Protein AF-A0A7S1QMI5-F1 (afdb_monomer_lite)

pLDDT: mean 72.97, std 17.45, range [27.11, 94.0]

Foldseek 3Di:
DFWFWADAPDDQLDWAAAQGFGGWTADPVRDIDTDGDNAGFGFNDADPQRDGRDTCDPVNLQAFRTKTFHFDPWDFQFDDAFKFWADADPQLDAFHWDAAQQFGGWIAHPVRDIDRRTDNHGFGWSDADPPRDGGDGQHPPPPDRGGTIGGHNFTWIWGQRNVRDTWIWGDDPNDTDGDD

Sequence (180 aa):
PGDMFVNWHKATGDFVRKDDVFAVSNSTDNKTHEYTSPVTGVIVSRSPDLQPGTVIGPKLRDQAIATILPLGTVVPMKAMEGETFQQLNPRAIGGEAVEAGEVLAILKRPDGGEHHMRAPIDGMVIKQHADLESGTVIKADMEDPTIFAVHPAMGEVHLLRGNAIFSKFTVQTGQAVQME

Organism: Alexandrium catenella (NCBI:txid2925)

Radius of gyration: 19.77 Å; chains: 1; bounding box: 39×38×58 Å

Structure (mmCIF, N/CA/C/O backbone):
data_AF-A0A7S1QMI5-F1
#
_entry.id   AF-A0A7S1QMI5-F1
#
loop_
_atom_site.group_PDB
_atom_site.id
_atom_site.type_symbol
_atom_site.label_atom_id
_atom_site.label_alt_id
_atom_site.label_comp_id
_atom_site.label_asym_id
_atom_site.label_entity_id
_atom_site.label_seq_id
_atom_site.pdbx_PDB_ins_code
_atom_site.Cartn_x
_atom_site.Cartn_y
_atom_site.Cartn_z
_atom_site.occupancy
_atom_site.B_iso_or_equiv
_atom_site.auth_seq_id
_atom_site.auth_comp_id
_atom_site.auth_asym_id
_atom_site.auth_atom_id
_atom_site.pdbx_PDB_model_num
ATOM 1 N N . PRO A 1 1 ? 16.267 0.335 -30.844 1.00 58.00 1 PRO A N 1
ATOM 2 C CA . PRO A 1 1 ? 16.011 1.568 -30.061 1.00 58.00 1 PRO A CA 1
ATOM 3 C C . PRO A 1 1 ? 15.362 1.214 -28.719 1.00 58.00 1 PRO A C 1
ATOM 5 O O . PRO A 1 1 ? 14.394 0.457 -28.709 1.00 58.00 1 PRO A O 1
ATOM 8 N N . GLY A 1 2 ? 15.959 1.666 -27.616 1.00 69.88 2 GLY A N 1
ATOM 9 C CA . GLY A 1 2 ? 15.440 1.481 -26.259 1.00 69.88 2 GLY A CA 1
ATOM 10 C C . GLY A 1 2 ? 15.218 2.838 -25.602 1.00 69.88 2 GLY A C 1
ATOM 11 O O . GLY A 1 2 ? 15.887 3.801 -25.977 1.00 69.88 2 GLY A O 1
ATOM 12 N N . ASP A 1 3 ? 14.287 2.899 -24.658 1.00 81.38 3 ASP A N 1
ATOM 13 C CA . ASP A 1 3 ? 14.021 4.114 -23.888 1.00 81.38 3 ASP A CA 1
ATOM 14 C C . ASP A 1 3 ? 15.094 4.257 -22.801 1.00 81.38 3 ASP A C 1
ATOM 16 O O . ASP A 1 3 ? 15.597 3.266 -22.279 1.00 81.38 3 ASP A O 1
ATOM 20 N N . MET A 1 4 ? 15.489 5.475 -22.459 1.00 87.31 4 MET A N 1
ATOM 21 C CA . MET A 1 4 ? 16.407 5.764 -21.365 1.00 87.31 4 MET A CA 1
ATOM 22 C C . MET A 1 4 ? 15.607 5.966 -20.083 1.00 87.31 4 MET A C 1
ATOM 24 O O . MET A 1 4 ? 14.783 6.874 -20.003 1.00 87.31 4 MET A O 1
ATOM 28 N N . PHE A 1 5 ? 15.840 5.135 -19.074 1.00 87.88 5 PHE A N 1
ATOM 29 C CA . PHE A 1 5 ? 15.236 5.309 -17.761 1.00 87.88 5 PHE A CA 1
ATOM 30 C C . PHE A 1 5 ? 15.682 6.641 -17.153 1.00 87.88 5 PHE A C 1
ATOM 32 O O . PHE A 1 5 ? 16.876 6.947 -17.133 1.00 87.88 5 PHE A O 1
ATOM 39 N N . VAL A 1 6 ? 14.728 7.436 -16.670 1.00 90.50 6 VAL A N 1
ATOM 40 C CA . VAL A 1 6 ? 15.003 8.775 -16.140 1.00 90.50 6 VAL A CA 1
ATOM 41 C C . VAL A 1 6 ? 14.967 8.752 -14.624 1.00 90.50 6 VAL A C 1
ATOM 43 O O . VAL A 1 6 ? 15.960 9.109 -13.998 1.00 90.50 6 VAL A O 1
ATOM 46 N N . ASN A 1 7 ? 13.846 8.346 -14.022 1.00 90.44 7 ASN A N 1
ATOM 47 C CA . ASN A 1 7 ? 13.724 8.339 -12.569 1.00 90.44 7 ASN A CA 1
ATOM 48 C C . ASN A 1 7 ? 12.572 7.464 -12.056 1.00 90.44 7 ASN A C 1
ATOM 50 O O . ASN A 1 7 ? 11.590 7.208 -12.754 1.00 90.44 7 ASN A O 1
ATOM 54 N N . TRP A 1 8 ? 12.683 7.086 -10.784 1.00 88.19 8 TRP A N 1
ATOM 55 C CA . TRP A 1 8 ? 11.591 6.584 -9.961 1.00 88.19 8 TRP A CA 1
ATOM 56 C C . TRP A 1 8 ? 10.850 7.753 -9.302 1.00 88.19 8 TRP A C 1
ATOM 58 O O . TRP A 1 8 ? 11.473 8.666 -8.764 1.00 88.19 8 TRP A O 1
ATOM 68 N N . HIS A 1 9 ? 9.522 7.705 -9.290 1.00 88.00 9 HIS A N 1
ATOM 69 C CA . HIS A 1 9 ? 8.680 8.603 -8.488 1.00 88.00 9 HIS A CA 1
ATOM 70 C C . HIS A 1 9 ? 8.214 7.957 -7.185 1.00 88.00 9 HIS A C 1
ATOM 72 O O . HIS A 1 9 ? 7.783 8.660 -6.274 1.00 88.00 9 HIS A O 1
ATOM 78 N N . LYS A 1 10 ? 8.313 6.627 -7.100 1.00 81.81 10 LYS A N 1
ATOM 79 C CA . LYS A 1 10 ? 7.921 5.829 -5.940 1.00 81.81 10 LYS A CA 1
ATOM 80 C C . LYS A 1 10 ? 9.011 4.820 -5.567 1.00 81.81 10 LYS A C 1
ATOM 82 O O . LYS A 1 10 ? 9.731 4.293 -6.428 1.00 81.81 10 LYS A O 1
ATOM 87 N N . ALA A 1 11 ? 9.156 4.577 -4.273 1.00 80.25 11 ALA A N 1
ATOM 88 C CA . ALA A 1 11 ? 10.079 3.626 -3.675 1.00 80.25 11 ALA A CA 1
ATOM 89 C C . ALA A 1 11 ? 9.424 2.259 -3.423 1.00 80.25 11 ALA A C 1
ATOM 91 O O . ALA A 1 11 ? 8.210 2.097 -3.492 1.00 80.25 11 ALA A O 1
ATOM 92 N N . THR A 1 12 ? 10.248 1.255 -3.121 1.00 76.12 12 THR A N 1
ATOM 93 C CA . THR A 1 12 ? 9.743 0.010 -2.529 1.00 76.12 12 THR A CA 1
ATOM 94 C C . THR A 1 12 ? 9.115 0.330 -1.172 1.00 76.12 12 THR A C 1
ATOM 96 O O . THR A 1 12 ? 9.720 1.053 -0.385 1.00 76.12 12 THR A O 1
ATOM 99 N N . GLY A 1 13 ? 7.929 -0.209 -0.904 1.00 62.91 13 GLY A N 1
ATOM 100 C CA . GLY A 1 13 ? 7.104 0.117 0.259 1.00 62.91 13 GLY A CA 1
ATOM 101 C C . GLY A 1 13 ? 6.078 1.219 -0.008 1.00 62.91 13 GLY A C 1
ATOM 102 O O . GLY A 1 13 ? 5.124 1.343 0.756 1.00 62.91 13 GLY A O 1
ATOM 103 N N . ASP A 1 14 ? 6.205 1.969 -1.109 1.00 68.81 14 ASP A N 1
ATOM 104 C CA . ASP A 1 14 ? 5.242 3.018 -1.427 1.00 68.81 14 ASP A CA 1
ATOM 105 C C . ASP A 1 14 ? 3.929 2.441 -1.954 1.00 68.81 14 ASP A C 1
ATOM 107 O O . ASP A 1 14 ? 3.885 1.519 -2.777 1.00 68.81 14 ASP A O 1
ATOM 111 N N . PHE A 1 15 ? 2.844 3.070 -1.517 1.00 72.38 15 PHE A N 1
ATOM 112 C CA . PHE A 1 15 ? 1.508 2.844 -2.039 1.00 72.38 15 PHE A CA 1
ATOM 113 C C . PHE A 1 15 ? 1.317 3.532 -3.398 1.00 72.38 15 PHE A C 1
ATOM 115 O O . PHE A 1 15 ? 1.738 4.678 -3.607 1.00 72.38 15 PHE A O 1
ATOM 122 N N . VAL A 1 16 ? 0.613 2.844 -4.295 1.00 78.06 16 VAL A N 1
ATOM 123 C CA . VAL A 1 16 ? 0.199 3.335 -5.613 1.00 78.06 16 VAL A CA 1
ATOM 124 C C . VAL A 1 16 ? -1.271 3.011 -5.850 1.00 78.06 16 VAL A C 1
ATOM 126 O O . VAL A 1 16 ? -1.747 1.928 -5.509 1.00 78.06 16 VAL A O 1
ATOM 129 N N . ARG A 1 17 ? -2.017 3.938 -6.445 1.00 78.69 17 ARG A N 1
ATOM 130 C CA . ARG A 1 17 ? -3.357 3.680 -6.980 1.00 78.69 17 ARG A CA 1
ATOM 131 C C . ARG A 1 17 ? -3.251 3.178 -8.409 1.00 78.69 17 ARG A C 1
ATOM 133 O O . ARG A 1 17 ? -2.245 3.386 -9.081 1.00 78.69 17 ARG A O 1
ATOM 140 N N . LYS A 1 18 ? -4.317 2.543 -8.892 1.00 80.62 18 LYS A N 1
ATOM 141 C CA . LYS A 1 18 ? -4.463 2.318 -10.328 1.00 80.62 18 LYS A CA 1
ATOM 142 C C . LYS A 1 18 ? -4.285 3.647 -11.080 1.00 80.62 18 LYS A C 1
ATOM 144 O O . LYS A 1 18 ? -4.824 4.667 -10.664 1.00 80.62 18 LYS A O 1
ATOM 149 N N . ASP A 1 19 ? -3.533 3.581 -12.167 1.00 83.88 19 ASP A N 1
ATOM 150 C CA . ASP A 1 19 ? -3.120 4.661 -13.055 1.00 83.88 19 ASP A CA 1
ATOM 151 C C . ASP A 1 19 ? -2.120 5.671 -12.445 1.00 83.88 19 ASP A C 1
ATOM 153 O O . ASP A 1 19 ? -1.663 6.566 -13.154 1.00 83.88 19 ASP A O 1
ATOM 157 N N . ASP A 1 20 ? -1.675 5.495 -11.190 1.00 83.81 20 ASP A N 1
ATOM 158 C CA . ASP A 1 20 ? -0.612 6.331 -10.609 1.00 83.81 20 ASP A CA 1
ATOM 159 C C . ASP A 1 20 ? 0.728 6.079 -11.312 1.00 83.81 20 ASP A C 1
ATOM 161 O O . ASP A 1 20 ? 1.189 4.937 -11.416 1.00 83.81 20 ASP A O 1
ATOM 165 N N . VAL A 1 21 ? 1.397 7.158 -11.724 1.00 87.25 21 VAL A N 1
ATOM 166 C CA . VAL A 1 21 ? 2.752 7.106 -12.287 1.00 87.25 21 VAL A CA 1
ATOM 167 C C . VAL A 1 21 ? 3.764 6.819 -11.176 1.00 87.25 21 VAL A C 1
ATOM 169 O O . VAL A 1 21 ? 3.880 7.574 -10.209 1.00 87.25 21 VAL A O 1
ATOM 172 N N . PHE A 1 22 ? 4.546 5.752 -11.327 1.00 85.06 22 PHE A N 1
ATOM 173 C CA . PHE A 1 22 ? 5.586 5.375 -10.364 1.00 85.06 22 PHE A CA 1
ATOM 174 C C . PHE A 1 22 ? 7.014 5.504 -10.911 1.00 85.06 22 PHE A C 1
ATOM 176 O O . PHE A 1 22 ? 7.966 5.509 -10.125 1.00 85.06 22 PHE A O 1
ATOM 183 N N . ALA A 1 23 ? 7.187 5.630 -12.229 1.00 88.19 23 ALA A N 1
ATOM 184 C CA . ALA A 1 23 ? 8.480 5.853 -12.872 1.00 88.19 23 ALA A CA 1
ATOM 185 C C . ALA A 1 23 ? 8.328 6.479 -14.264 1.00 88.19 23 ALA A C 1
ATOM 187 O O . ALA A 1 23 ? 7.245 6.448 -14.849 1.00 88.19 23 ALA A O 1
ATOM 188 N N . VAL A 1 24 ? 9.432 6.989 -14.815 1.00 88.75 24 VAL A N 1
ATOM 189 C CA . VAL A 1 24 ? 9.478 7.614 -16.147 1.00 88.75 24 VAL A CA 1
ATOM 190 C C . VAL A 1 24 ? 10.729 7.229 -16.940 1.00 88.75 24 VAL A C 1
ATOM 192 O O . VAL A 1 24 ? 11.817 7.045 -16.384 1.00 88.75 24 VAL A O 1
ATOM 195 N N . SER A 1 25 ? 10.590 7.153 -18.263 1.00 87.94 25 SER A N 1
ATOM 196 C CA . SER A 1 25 ? 11.693 7.013 -19.222 1.00 87.94 25 SER A CA 1
ATOM 197 C C . SER A 1 25 ? 11.532 7.963 -20.406 1.00 87.94 25 SER A C 1
ATOM 199 O O . SER A 1 25 ? 10.425 8.382 -20.712 1.00 87.94 25 SER A O 1
ATOM 201 N N . ASN A 1 26 ? 12.621 8.268 -21.108 1.00 87.50 26 ASN A N 1
ATOM 202 C CA . ASN A 1 26 ? 12.600 9.055 -22.337 1.00 87.50 26 ASN A CA 1
ATOM 203 C C . ASN A 1 26 ? 13.017 8.199 -23.529 1.00 87.50 26 ASN A C 1
ATOM 205 O O . ASN A 1 26 ? 14.058 7.547 -23.504 1.00 87.50 26 ASN A O 1
ATOM 209 N N . SER A 1 27 ? 12.234 8.220 -24.593 1.00 81.81 27 SER A N 1
ATOM 210 C CA . SER A 1 27 ? 12.572 7.562 -25.848 1.00 81.81 27 SER A CA 1
ATOM 211 C C . SER A 1 27 ? 13.679 8.304 -26.606 1.00 81.81 27 SER A C 1
ATOM 213 O O . SER A 1 27 ? 14.019 9.455 -26.323 1.00 81.81 27 SER A O 1
ATOM 215 N N . THR A 1 28 ? 14.225 7.660 -27.638 1.00 77.69 28 THR A N 1
ATOM 216 C CA . THR A 1 28 ? 15.253 8.257 -28.510 1.00 77.69 28 THR A CA 1
ATOM 217 C C . THR A 1 28 ? 14.761 9.461 -29.324 1.00 77.69 28 THR A C 1
ATOM 219 O O . THR A 1 28 ? 15.582 10.203 -29.851 1.00 77.69 28 THR A O 1
ATOM 222 N N . ASP A 1 29 ? 13.444 9.653 -29.450 1.00 81.19 29 ASP A N 1
ATOM 223 C CA . ASP A 1 29 ? 12.808 10.832 -30.058 1.00 81.19 29 ASP A CA 1
ATOM 224 C C . ASP A 1 29 ? 12.374 11.886 -29.017 1.00 81.19 29 ASP A C 1
ATOM 226 O O . ASP A 1 29 ? 11.556 12.750 -29.324 1.00 81.19 29 ASP A O 1
ATOM 230 N N . ASN A 1 30 ? 12.941 11.837 -27.802 1.00 78.75 30 ASN A N 1
ATOM 231 C CA . ASN A 1 30 ? 12.670 12.749 -26.682 1.00 78.75 30 ASN A CA 1
ATOM 232 C C . ASN A 1 30 ? 11.203 12.777 -26.218 1.00 78.75 30 ASN A C 1
ATOM 234 O O . ASN A 1 30 ? 10.750 13.782 -25.669 1.00 78.75 30 ASN A O 1
ATOM 238 N N . LYS A 1 31 ? 10.451 11.689 -26.410 1.00 81.81 31 LYS A N 1
ATOM 239 C CA . LYS A 1 31 ? 9.127 11.542 -25.796 1.00 81.81 31 LYS A CA 1
ATOM 240 C C . LYS A 1 31 ? 9.267 10.919 -24.419 1.00 81.81 31 LYS A C 1
ATOM 242 O O . LYS A 1 31 ? 10.015 9.961 -24.238 1.00 81.81 31 LYS A O 1
ATOM 247 N N . THR A 1 32 ? 8.518 11.442 -23.461 1.00 84.31 32 THR A N 1
ATOM 248 C CA . THR A 1 32 ? 8.436 10.856 -22.126 1.00 84.31 32 THR A CA 1
ATOM 249 C C . THR A 1 32 ? 7.407 9.733 -22.118 1.00 84.31 32 THR A C 1
ATOM 251 O O . THR A 1 32 ? 6.276 9.907 -22.569 1.00 84.31 32 THR A O 1
ATOM 254 N N . HIS A 1 33 ? 7.823 8.581 -21.609 1.00 84.62 33 HIS A N 1
ATOM 255 C CA . HIS A 1 33 ? 6.981 7.446 -21.277 1.00 84.62 33 HIS A CA 1
ATOM 256 C C . HIS A 1 33 ? 6.807 7.381 -19.765 1.00 84.62 33 HIS A C 1
ATOM 258 O O . HIS A 1 33 ? 7.784 7.391 -19.013 1.00 84.62 33 HIS A O 1
ATOM 264 N N . GLU A 1 34 ? 5.558 7.270 -19.339 1.00 86.75 34 GLU A N 1
ATOM 265 C CA . GLU A 1 34 ? 5.179 7.104 -17.944 1.00 86.75 34 GLU A CA 1
ATOM 266 C C . GLU A 1 34 ? 4.845 5.638 -17.672 1.00 86.75 34 GLU A C 1
ATOM 268 O O . GLU A 1 34 ? 4.109 5.001 -18.429 1.00 86.75 34 GLU A O 1
ATOM 273 N N . TYR A 1 35 ? 5.382 5.101 -16.579 1.00 85.56 35 TYR A N 1
ATOM 274 C CA . TYR A 1 35 ? 5.010 3.786 -16.072 1.00 85.56 35 TYR A CA 1
ATOM 275 C C . TYR A 1 35 ? 3.955 3.973 -14.994 1.00 85.56 35 TYR A C 1
ATOM 277 O O . TYR A 1 35 ? 4.254 4.451 -13.895 1.00 85.56 35 TYR A O 1
ATOM 285 N N . THR A 1 36 ? 2.721 3.608 -15.327 1.00 84.81 36 THR A N 1
ATOM 286 C CA . THR A 1 36 ? 1.573 3.693 -14.427 1.00 84.81 36 THR A CA 1
ATOM 287 C C . THR A 1 36 ? 1.256 2.345 -13.799 1.00 84.81 36 THR A C 1
ATOM 289 O O . THR A 1 36 ? 1.484 1.280 -14.383 1.00 84.81 36 THR A O 1
ATOM 292 N N . SER A 1 37 ? 0.736 2.372 -12.575 1.00 82.44 37 SER A N 1
ATOM 293 C CA . SER A 1 37 ? 0.299 1.157 -11.901 1.00 82.44 37 SER A CA 1
ATOM 294 C C . SER A 1 37 ? -1.016 0.645 -12.505 1.00 82.44 37 SER A C 1
ATOM 296 O O . SER A 1 37 ? -1.982 1.393 -12.583 1.00 82.44 37 SER A O 1
ATOM 298 N N . PRO A 1 38 ? -1.144 -0.636 -12.874 1.00 79.06 38 PRO A N 1
ATOM 299 C CA . PRO A 1 38 ? -2.400 -1.193 -13.380 1.00 79.06 38 PRO A CA 1
ATOM 300 C C . PRO A 1 38 ? -3.424 -1.483 -12.273 1.00 79.06 38 PRO A C 1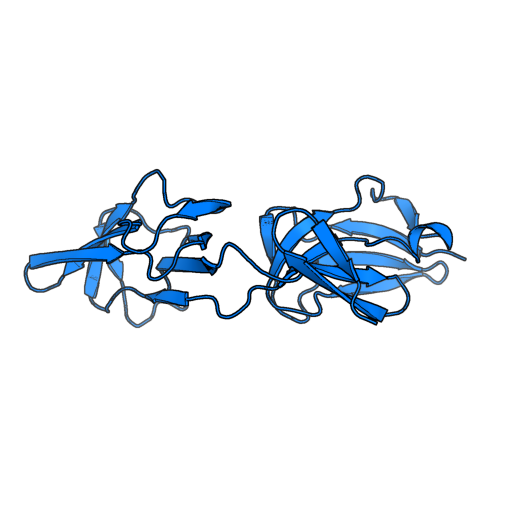
ATOM 302 O O . PRO A 1 38 ? -4.594 -1.745 -12.561 1.00 79.06 38 PRO A O 1
ATOM 305 N N . VAL A 1 39 ? -2.986 -1.483 -11.012 1.00 76.94 39 VAL A N 1
ATOM 306 C CA . VAL A 1 39 ? -3.782 -1.855 -9.838 1.00 76.94 39 VAL A CA 1
ATOM 307 C C . VAL A 1 39 ? -3.498 -0.909 -8.678 1.00 76.94 39 VAL A C 1
ATOM 309 O O . VAL A 1 39 ? -2.446 -0.279 -8.610 1.00 76.94 39 VAL A O 1
ATOM 312 N N . THR A 1 40 ? -4.423 -0.826 -7.731 1.00 75.81 40 THR A N 1
ATOM 313 C CA . THR A 1 40 ? -4.105 -0.231 -6.431 1.00 75.81 40 THR A CA 1
ATOM 314 C C . THR A 1 40 ? -3.294 -1.242 -5.628 1.00 75.81 40 THR A C 1
ATOM 316 O O . THR A 1 40 ? -3.672 -2.409 -5.542 1.00 75.81 40 THR A O 1
ATOM 319 N N . GLY A 1 41 ? -2.155 -0.824 -5.088 1.00 76.94 41 GLY A N 1
ATOM 320 C CA . GLY A 1 41 ? -1.118 -1.743 -4.651 1.00 76.94 41 GLY A CA 1
ATOM 321 C C . GLY A 1 41 ? -0.039 -1.111 -3.781 1.00 76.94 41 GLY A C 1
ATOM 322 O O . GLY A 1 41 ? -0.021 0.098 -3.550 1.00 76.94 41 GLY A O 1
ATOM 323 N N . VAL A 1 42 ? 0.901 -1.946 -3.349 1.00 71.88 42 VAL A N 1
ATOM 324 C CA . VAL A 1 42 ? 2.187 -1.512 -2.788 1.00 71.88 42 VAL A CA 1
ATOM 325 C C . VAL A 1 42 ? 3.301 -2.004 -3.701 1.00 71.88 42 VAL A C 1
ATOM 327 O O . VAL A 1 42 ? 3.281 -3.151 -4.158 1.00 71.88 42 VAL A O 1
ATOM 330 N N . ILE A 1 43 ? 4.285 -1.149 -3.973 1.00 76.62 43 ILE A N 1
ATOM 331 C CA . ILE A 1 43 ? 5.486 -1.551 -4.708 1.00 76.62 43 ILE A CA 1
ATOM 332 C C . ILE A 1 43 ? 6.333 -2.426 -3.786 1.00 76.62 43 ILE A C 1
ATOM 334 O O . ILE A 1 43 ? 6.950 -1.930 -2.849 1.00 76.62 43 ILE A O 1
ATOM 338 N N . VAL A 1 44 ? 6.390 -3.728 -4.047 1.00 72.44 44 VAL A N 1
ATOM 339 C CA . VAL A 1 44 ? 7.154 -4.678 -3.215 1.00 72.44 44 VAL A CA 1
ATOM 340 C C . VAL A 1 44 ? 8.564 -4.919 -3.741 1.00 72.44 44 VAL A C 1
ATOM 342 O O . VAL A 1 44 ? 9.452 -5.312 -2.990 1.00 72.44 44 VAL A O 1
ATOM 345 N N . SER A 1 45 ? 8.811 -4.635 -5.020 1.00 78.38 45 SER A N 1
ATOM 346 C CA . SER A 1 45 ? 10.161 -4.649 -5.577 1.00 78.38 45 SER A CA 1
ATOM 347 C C . SER A 1 45 ? 10.283 -3.747 -6.799 1.00 78.38 45 SER A C 1
ATOM 349 O O . SER A 1 45 ? 9.332 -3.581 -7.562 1.00 78.38 45 SER A O 1
ATOM 351 N N . ARG A 1 46 ? 11.492 -3.235 -7.027 1.00 85.75 46 ARG A N 1
ATOM 352 C CA . ARG A 1 46 ? 11.898 -2.511 -8.237 1.00 85.75 46 ARG A CA 1
ATOM 353 C C . ARG A 1 46 ? 13.057 -3.256 -8.884 1.00 85.75 46 ARG A C 1
ATOM 355 O O . ARG A 1 46 ? 13.836 -3.884 -8.167 1.00 85.75 46 ARG A O 1
ATOM 362 N N . SER A 1 47 ? 13.182 -3.183 -10.205 1.00 81.12 47 SER A N 1
ATOM 363 C CA . SER A 1 47 ? 14.338 -3.752 -10.893 1.00 81.12 47 SER A CA 1
ATOM 364 C C . SER A 1 47 ? 15.612 -3.028 -10.433 1.00 81.12 47 SER A C 1
ATOM 366 O O . SER A 1 47 ? 15.705 -1.809 -10.609 1.00 81.12 47 SER A O 1
ATOM 368 N N . PRO A 1 48 ? 16.581 -3.735 -9.824 1.00 74.94 48 PRO A N 1
ATOM 369 C CA . PRO A 1 48 ? 17.792 -3.116 -9.283 1.00 74.94 48 PRO A CA 1
ATOM 370 C C . PRO A 1 48 ? 18.704 -2.556 -10.383 1.00 74.94 48 PRO A C 1
ATOM 372 O O . PRO A 1 48 ? 19.482 -1.636 -10.133 1.00 74.94 48 PRO A O 1
ATOM 375 N N . ASP A 1 49 ? 18.567 -3.076 -11.603 1.00 78.00 49 ASP A N 1
ATOM 376 C CA . ASP A 1 49 ? 19.368 -2.686 -12.760 1.00 78.00 49 ASP A CA 1
ATOM 377 C C . ASP A 1 49 ? 18.860 -1.393 -13.424 1.00 78.00 49 ASP A C 1
ATOM 379 O O . ASP A 1 49 ? 19.518 -0.862 -14.315 1.00 78.00 49 ASP A O 1
ATOM 383 N N . LEU A 1 50 ? 17.705 -0.857 -13.003 1.00 79.75 50 LEU A N 1
ATOM 384 C CA . LEU A 1 50 ? 17.130 0.378 -13.546 1.00 79.75 50 LEU A CA 1
ATOM 385 C C . LEU A 1 50 ? 17.541 1.608 -12.732 1.00 79.75 50 LEU A C 1
ATOM 387 O O . LEU A 1 50 ? 16.857 2.035 -11.796 1.00 79.75 50 LEU A O 1
ATOM 391 N N . GLN A 1 51 ? 18.654 2.207 -13.154 1.00 84.62 51 GLN A N 1
ATOM 392 C CA . GLN A 1 51 ? 19.159 3.491 -12.660 1.00 84.62 51 GLN A CA 1
ATOM 393 C C . GLN A 1 51 ? 19.004 4.594 -13.720 1.00 84.62 51 GLN A C 1
ATOM 395 O O . GLN A 1 51 ? 18.970 4.277 -14.914 1.00 84.62 51 GLN A O 1
ATOM 400 N N . PRO A 1 52 ? 18.920 5.882 -13.335 1.00 87.06 52 PRO A N 1
ATOM 401 C CA . PRO A 1 52 ? 18.902 6.990 -14.291 1.00 87.06 52 PRO A CA 1
ATOM 402 C C . PRO A 1 52 ? 20.020 6.870 -15.338 1.00 87.06 52 PRO A C 1
ATOM 404 O O . PRO A 1 52 ? 21.179 6.645 -14.995 1.00 87.06 52 PRO A O 1
ATOM 407 N N . GLY A 1 53 ? 19.669 6.987 -16.619 1.00 84.44 53 GLY A N 1
ATOM 408 C CA . GLY A 1 53 ? 20.588 6.795 -17.747 1.00 84.44 53 GLY A CA 1
ATOM 409 C C . GLY A 1 53 ? 20.679 5.356 -18.270 1.00 84.44 53 GLY A C 1
ATOM 410 O O . GLY A 1 53 ? 21.275 5.129 -19.323 1.00 84.44 53 GLY A O 1
ATOM 411 N N . THR A 1 54 ? 20.059 4.383 -17.596 1.00 84.44 54 THR A N 1
ATOM 412 C CA . THR A 1 54 ? 20.007 2.991 -18.070 1.00 84.44 54 THR A CA 1
ATOM 413 C C . THR A 1 54 ? 19.130 2.881 -19.310 1.00 84.44 54 THR A C 1
ATOM 415 O O . THR A 1 54 ? 17.999 3.364 -19.329 1.00 84.44 54 THR A O 1
ATOM 418 N N . VAL A 1 55 ? 19.621 2.202 -20.346 1.00 82.19 55 VAL A N 1
ATOM 419 C CA . VAL A 1 55 ? 18.838 1.934 -21.558 1.00 82.19 55 VAL A CA 1
ATOM 420 C C . VAL A 1 55 ? 17.944 0.711 -21.344 1.00 82.19 55 VAL A C 1
ATOM 422 O O . VAL A 1 55 ? 18.421 -0.415 -21.198 1.00 82.19 55 VAL A O 1
ATOM 425 N N . ILE A 1 56 ? 16.634 0.922 -21.407 1.00 73.75 56 ILE A N 1
ATOM 426 C CA . ILE A 1 56 ? 15.580 -0.093 -21.412 1.00 73.75 56 ILE A CA 1
ATOM 427 C C . ILE A 1 56 ? 15.546 -0.735 -22.805 1.00 73.75 56 ILE A C 1
ATOM 429 O O . ILE A 1 56 ? 14.762 -0.390 -23.694 1.00 73.75 56 ILE A O 1
ATOM 433 N N . GLY A 1 57 ? 16.499 -1.638 -23.034 1.00 65.56 57 GLY A N 1
ATOM 434 C CA . GLY A 1 57 ? 16.625 -2.400 -24.272 1.00 65.56 57 GLY A CA 1
ATOM 435 C C . GLY A 1 57 ? 15.669 -3.602 -24.350 1.00 65.56 57 GLY A C 1
ATOM 436 O O . GLY A 1 57 ? 14.955 -3.900 -23.393 1.00 65.56 57 GLY A O 1
ATOM 437 N N . PRO A 1 58 ? 15.696 -4.367 -25.459 1.00 58.47 58 PRO A N 1
ATOM 438 C CA . PRO A 1 58 ? 14.837 -5.540 -25.664 1.00 58.47 58 PRO A CA 1
ATOM 439 C C . PRO A 1 58 ? 14.902 -6.575 -24.532 1.00 58.47 58 PRO A C 1
ATOM 441 O O . PRO A 1 58 ? 13.893 -7.176 -24.203 1.00 58.47 58 PRO A O 1
ATOM 444 N N . LYS A 1 59 ? 16.066 -6.732 -23.886 1.00 52.38 59 LYS A N 1
ATOM 445 C CA . LYS A 1 59 ? 16.257 -7.663 -22.760 1.00 52.38 59 LYS A CA 1
ATOM 446 C C . LYS A 1 59 ? 15.522 -7.252 -21.476 1.00 52.38 59 LYS A C 1
ATOM 448 O O . LYS A 1 59 ? 15.179 -8.118 -20.683 1.00 52.38 59 LYS A O 1
ATOM 453 N N . LEU A 1 60 ? 15.283 -5.954 -21.281 1.00 55.84 60 LEU A N 1
ATOM 454 C CA . LEU A 1 60 ? 14.515 -5.413 -20.153 1.00 55.84 60 LEU A CA 1
ATOM 455 C C . LEU A 1 60 ? 13.019 -5.308 -20.468 1.00 55.84 60 LEU A C 1
ATOM 457 O O . LEU A 1 60 ? 12.221 -5.200 -19.548 1.00 55.84 60 LEU A O 1
ATOM 461 N N . ARG A 1 61 ? 12.617 -5.400 -21.746 1.00 52.72 61 ARG A N 1
ATOM 462 C CA . ARG A 1 61 ? 11.195 -5.441 -22.129 1.00 52.72 61 ARG A CA 1
ATOM 463 C C . ARG A 1 61 ? 10.490 -6.701 -21.629 1.00 52.72 61 ARG A C 1
ATOM 465 O O . ARG A 1 61 ? 9.298 -6.647 -21.359 1.00 52.72 61 ARG A O 1
ATOM 472 N N . ASP A 1 62 ? 11.213 -7.802 -21.452 1.00 47.16 62 ASP A N 1
ATOM 473 C CA . ASP A 1 62 ? 10.651 -9.051 -20.921 1.00 47.16 62 ASP A CA 1
ATOM 474 C C . ASP A 1 62 ? 10.753 -9.160 -19.389 1.00 47.16 62 ASP A C 1
ATOM 476 O O . ASP A 1 62 ? 10.207 -10.093 -18.793 1.00 47.16 62 ASP A O 1
ATOM 480 N N . GLN A 1 63 ? 11.431 -8.208 -18.742 1.00 55.66 63 GLN A N 1
ATOM 481 C CA . GLN A 1 63 ? 11.609 -8.162 -17.295 1.00 55.66 63 GLN A CA 1
ATOM 482 C C . GLN A 1 63 ? 10.633 -7.176 -16.654 1.00 55.66 63 GLN A C 1
ATOM 484 O O . GLN A 1 63 ? 10.276 -6.153 -17.234 1.00 55.66 63 GLN A O 1
ATOM 489 N N . ALA A 1 64 ? 10.205 -7.489 -15.434 1.00 65.25 64 ALA A N 1
ATOM 490 C CA . ALA A 1 64 ? 9.362 -6.587 -14.673 1.00 65.25 64 ALA A CA 1
ATOM 491 C C . ALA A 1 64 ? 10.169 -5.387 -14.172 1.00 65.25 64 ALA A C 1
ATOM 493 O O . ALA A 1 64 ? 11.179 -5.543 -13.488 1.00 65.25 64 ALA A O 1
ATOM 494 N N . ILE A 1 65 ? 9.698 -4.184 -14.504 1.00 76.88 65 ILE A N 1
ATOM 495 C CA . ILE A 1 65 ? 10.274 -2.921 -14.023 1.00 76.88 65 ILE A CA 1
ATOM 496 C C . ILE A 1 65 ? 10.012 -2.782 -12.523 1.00 76.88 65 ILE A C 1
ATOM 498 O O . ILE A 1 65 ? 10.926 -2.497 -11.753 1.00 76.88 65 ILE A O 1
ATOM 502 N N . ALA A 1 66 ? 8.779 -3.049 -12.102 1.00 79.75 66 ALA A N 1
ATOM 503 C CA . ALA A 1 66 ? 8.383 -3.111 -10.706 1.00 79.75 66 ALA A CA 1
ATOM 504 C C . ALA A 1 66 ? 7.385 -4.251 -10.493 1.00 79.75 66 ALA A C 1
ATOM 506 O O . ALA A 1 66 ? 6.620 -4.599 -11.396 1.00 79.75 66 ALA A O 1
ATOM 507 N N . THR A 1 67 ? 7.392 -4.802 -9.284 1.00 77.12 67 THR A N 1
ATOM 508 C CA . THR A 1 67 ? 6.373 -5.738 -8.814 1.00 77.12 67 THR A CA 1
ATOM 509 C C . THR A 1 67 ? 5.463 -4.987 -7.871 1.00 77.12 67 THR A C 1
ATOM 511 O O . THR A 1 67 ? 5.914 -4.420 -6.870 1.00 77.12 67 THR A O 1
ATOM 514 N N . ILE A 1 68 ? 4.180 -4.997 -8.199 1.00 72.50 68 ILE A N 1
ATOM 515 C CA . ILE A 1 68 ? 3.146 -4.369 -7.395 1.00 72.50 68 ILE A CA 1
ATOM 516 C C . ILE A 1 68 ? 2.334 -5.507 -6.815 1.00 72.50 68 ILE A C 1
ATOM 518 O O . ILE A 1 68 ? 1.761 -6.296 -7.566 1.00 72.50 68 ILE A O 1
ATOM 522 N N . LEU A 1 69 ? 2.328 -5.605 -5.488 1.00 68.31 69 LEU A N 1
ATOM 523 C CA . LEU A 1 69 ? 1.384 -6.463 -4.799 1.00 68.31 69 LEU A CA 1
ATOM 524 C C . LEU A 1 69 ? 0.037 -5.741 -4.888 1.00 68.31 69 LEU A C 1
ATOM 526 O O . LEU A 1 69 ? -0.108 -4.686 -4.256 1.00 68.31 69 LEU A O 1
ATOM 530 N N . PRO A 1 70 ? -0.911 -6.226 -5.712 1.00 68.06 70 PRO A N 1
ATOM 531 C CA . PRO A 1 70 ? -2.243 -5.673 -5.740 1.00 68.06 70 PRO A CA 1
ATOM 532 C C . PRO A 1 70 ? -2.788 -5.826 -4.342 1.00 68.06 70 PRO A C 1
ATOM 534 O O . PRO A 1 70 ? -2.763 -6.906 -3.746 1.00 68.06 70 PRO A O 1
ATOM 537 N N . LEU A 1 71 ? -3.290 -4.724 -3.831 1.00 60.53 71 LEU A N 1
ATOM 538 C CA . LEU A 1 71 ? -4.104 -4.816 -2.661 1.00 60.53 71 LEU A CA 1
ATOM 539 C C . LEU A 1 71 ? -5.436 -5.397 -3.139 1.00 60.53 71 LEU A C 1
ATOM 541 O O . LEU A 1 71 ? -6.120 -4.792 -3.965 1.00 60.53 71 LEU A O 1
ATOM 545 N N . GLY A 1 72 ? -5.774 -6.596 -2.667 1.00 59.31 72 GLY A N 1
ATOM 546 C CA . GLY A 1 72 ? -7.132 -7.123 -2.694 1.00 59.31 72 GLY A CA 1
ATOM 547 C C . GLY A 1 72 ? -8.065 -6.210 -1.898 1.00 59.31 72 GLY A C 1
ATOM 548 O O . GLY A 1 72 ? -7.825 -5.010 -1.762 1.00 59.31 72 GLY A O 1
ATOM 549 N N . THR A 1 73 ? -9.144 -6.743 -1.331 1.00 60.25 73 THR A N 1
ATOM 550 C CA . THR A 1 73 ? -10.002 -5.939 -0.451 1.00 60.25 73 THR A CA 1
ATOM 551 C C . THR A 1 73 ? -9.210 -5.531 0.793 1.00 60.25 73 THR A C 1
ATOM 553 O O . THR A 1 73 ? -9.170 -6.253 1.785 1.00 60.25 73 THR A O 1
ATOM 556 N N . VAL A 1 74 ? -8.547 -4.375 0.726 1.00 65.62 74 VAL A N 1
ATOM 557 C CA . VAL A 1 74 ? -8.012 -3.683 1.891 1.00 65.62 74 VAL A CA 1
ATOM 558 C C . VAL A 1 74 ? -9.173 -3.524 2.842 1.00 65.62 74 VAL A C 1
ATOM 560 O O . VAL A 1 74 ? -10.236 -3.052 2.431 1.00 65.62 74 VAL A O 1
ATOM 563 N N . VAL A 1 75 ? -8.979 -3.904 4.096 1.00 73.19 75 VAL A N 1
ATOM 564 C CA . VAL A 1 75 ? -9.976 -3.618 5.117 1.00 73.19 75 VAL A CA 1
ATOM 565 C C . VAL A 1 75 ? -9.557 -2.310 5.783 1.00 73.19 75 VAL A C 1
ATOM 567 O O . VAL A 1 75 ? -8.646 -2.322 6.617 1.00 73.19 75 VAL A O 1
ATOM 570 N N .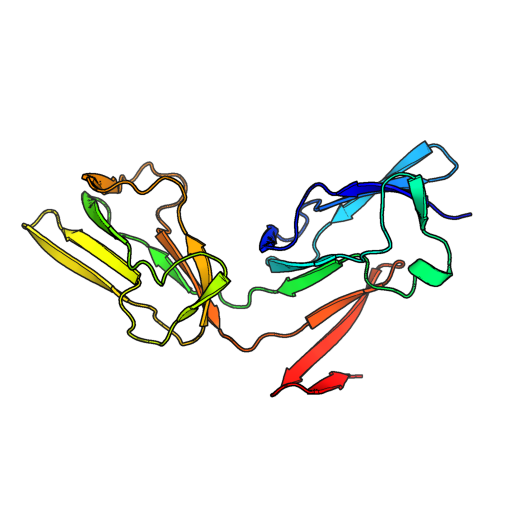 PRO A 1 76 ? -10.128 -1.156 5.371 1.00 73.31 76 PRO A N 1
ATOM 571 C CA . PRO A 1 76 ? -9.832 0.104 6.020 1.00 73.31 76 PRO A CA 1
ATOM 572 C C . PRO A 1 76 ? -10.411 0.075 7.429 1.00 73.31 76 PRO A C 1
ATOM 574 O O . PRO A 1 76 ? -11.573 -0.272 7.647 1.00 73.31 76 PRO A O 1
ATOM 577 N N . MET A 1 77 ? -9.596 0.487 8.382 1.00 80.44 77 MET A N 1
ATOM 578 C CA . MET A 1 77 ? -9.985 0.648 9.768 1.00 80.44 77 MET A CA 1
ATOM 579 C C . MET A 1 77 ? -10.126 2.136 10.029 1.00 80.44 77 MET A C 1
ATOM 581 O O . MET A 1 77 ? -9.144 2.879 10.087 1.00 80.44 77 MET A O 1
ATOM 585 N N . LYS A 1 78 ? -11.380 2.568 10.118 1.00 82.62 78 LYS A N 1
ATOM 586 C CA . LYS A 1 78 ? -11.740 3.963 10.346 1.00 82.62 78 LYS A CA 1
ATOM 587 C C . LYS A 1 78 ? -11.995 4.190 11.823 1.00 82.62 78 LYS A C 1
ATOM 589 O O . LYS A 1 78 ? -12.621 3.356 12.477 1.00 82.62 78 LYS A O 1
ATOM 594 N N . ALA A 1 79 ? -11.521 5.319 12.325 1.00 83.69 79 ALA A N 1
ATOM 595 C CA . ALA A 1 79 ? -11.962 5.805 13.620 1.00 83.69 79 ALA A CA 1
ATOM 596 C C . ALA A 1 79 ? -13.347 6.444 13.500 1.00 83.69 79 ALA A C 1
ATOM 598 O O . ALA A 1 79 ? -13.766 6.862 12.416 1.00 83.69 79 ALA A O 1
ATOM 599 N N . MET A 1 80 ? -14.062 6.504 14.617 1.00 84.88 80 MET A N 1
ATOM 600 C CA . MET A 1 80 ? -15.314 7.243 14.695 1.00 84.88 80 MET A CA 1
ATOM 601 C C . MET A 1 80 ? -15.025 8.734 14.873 1.00 84.88 80 MET A C 1
ATOM 603 O O . MET A 1 80 ? -14.044 9.131 15.504 1.00 84.88 80 MET A O 1
ATOM 607 N N . GLU A 1 81 ? -15.900 9.566 14.317 1.00 86.81 81 GLU A N 1
ATOM 608 C CA . GLU A 1 81 ? -15.838 11.008 14.528 1.00 86.81 81 GLU A CA 1
ATOM 609 C C . GLU A 1 81 ? -15.909 11.336 16.027 1.00 86.81 81 GLU A C 1
ATOM 611 O O . GLU A 1 81 ? -16.707 10.767 16.776 1.00 86.81 81 GLU A O 1
ATOM 616 N N . GLY A 1 82 ? 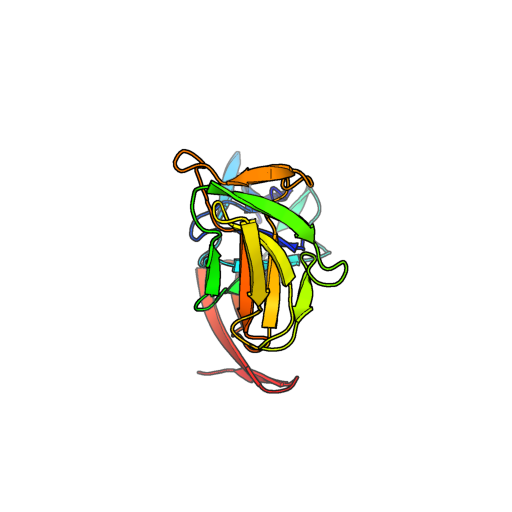-15.051 12.254 16.467 1.00 86.25 82 GLY A N 1
ATOM 617 C CA . GLY A 1 82 ? -14.945 12.681 17.857 1.00 86.25 82 GLY A CA 1
ATOM 618 C C . GLY A 1 82 ? -14.068 11.781 18.728 1.00 86.25 82 GLY A C 1
ATOM 619 O O . GLY A 1 82 ? -13.799 12.147 19.872 1.00 86.25 82 GLY A O 1
ATOM 620 N N . GLU A 1 83 ? -13.584 10.640 18.227 1.00 90.75 83 GLU A N 1
ATOM 621 C CA . GLU A 1 83 ? -12.599 9.847 18.963 1.00 90.75 83 GLU A CA 1
ATOM 622 C C . GLU A 1 83 ? -11.263 10.587 19.070 1.00 90.75 83 GLU A C 1
ATOM 624 O O . GLU A 1 83 ? -10.831 11.275 18.151 1.00 90.75 83 GLU A O 1
ATOM 629 N N . THR A 1 84 ? -10.584 10.443 20.203 1.00 90.50 84 THR A N 1
ATOM 630 C CA . THR A 1 84 ? -9.233 10.963 20.415 1.00 90.50 84 THR A CA 1
ATOM 631 C C . THR A 1 84 ? -8.234 9.822 20.343 1.00 90.50 84 THR A C 1
ATOM 633 O O . THR A 1 84 ? -8.300 8.894 21.149 1.00 90.50 84 THR A O 1
ATOM 636 N N . PHE A 1 85 ? -7.280 9.890 19.422 1.00 90.25 85 PHE A N 1
ATOM 637 C CA . PHE A 1 85 ? -6.179 8.939 19.358 1.00 90.25 85 PHE A CA 1
ATOM 638 C C . PHE A 1 85 ? -5.360 8.991 20.655 1.00 90.25 85 PHE A C 1
ATOM 640 O O . PHE A 1 85 ? -4.948 10.065 21.085 1.00 90.25 85 PHE A O 1
ATOM 647 N N . GLN A 1 86 ? -5.152 7.849 21.311 1.00 91.00 86 GLN A N 1
ATOM 648 C CA . GLN A 1 86 ? -4.392 7.779 22.564 1.00 91.00 86 GLN A CA 1
ATOM 649 C C . GLN A 1 86 ? -3.018 7.174 22.326 1.00 91.00 86 GLN A C 1
ATOM 651 O O . GLN A 1 86 ? -2.004 7.758 22.706 1.00 91.00 86 GLN A O 1
ATOM 656 N N . GLN A 1 87 ? -2.988 5.995 21.710 1.00 89.94 87 GLN A N 1
ATOM 657 C CA . GLN A 1 87 ? -1.780 5.194 21.633 1.00 89.94 87 GLN A CA 1
ATOM 658 C C . GLN A 1 87 ? -1.780 4.301 20.395 1.00 89.94 87 GLN A C 1
ATOM 660 O O . GLN A 1 87 ? -2.773 3.640 20.089 1.00 89.94 87 GLN A O 1
ATOM 665 N N . LEU A 1 88 ? -0.623 4.233 19.737 1.00 88.00 88 LEU A N 1
ATOM 666 C CA . LEU A 1 88 ? -0.324 3.248 18.704 1.00 88.00 88 LEU A CA 1
ATOM 667 C C . LEU A 1 88 ? 0.221 1.963 19.337 1.00 88.00 88 LEU A C 1
ATOM 669 O O . LEU A 1 88 ? 1.041 2.033 20.257 1.00 88.00 88 LEU A O 1
ATOM 673 N N . ASN A 1 89 ? -0.145 0.798 18.806 1.00 86.44 89 ASN A N 1
ATOM 674 C CA . ASN A 1 89 ? 0.644 -0.405 19.045 1.00 86.44 89 ASN A CA 1
ATOM 675 C C . ASN A 1 89 ? 1.978 -0.277 18.277 1.00 86.44 89 ASN A C 1
ATOM 677 O O . ASN A 1 89 ? 1.948 -0.121 17.057 1.00 86.44 89 ASN A O 1
ATOM 681 N N . PRO A 1 90 ? 3.146 -0.383 18.939 1.00 82.31 90 PRO A N 1
ATOM 682 C CA . PRO A 1 90 ? 4.449 -0.319 18.272 1.00 82.31 90 PRO A CA 1
ATOM 683 C C . PRO A 1 90 ? 4.658 -1.367 17.170 1.00 82.31 90 PRO A C 1
ATOM 685 O O . PRO A 1 90 ? 5.518 -1.178 16.317 1.00 82.31 90 PRO A O 1
ATOM 688 N N . ARG A 1 91 ? 3.894 -2.469 17.184 1.00 77.06 91 ARG A N 1
ATOM 689 C CA . ARG A 1 91 ? 3.919 -3.508 16.140 1.00 77.06 91 ARG A CA 1
ATOM 690 C C . ARG A 1 91 ? 3.029 -3.192 14.938 1.00 77.06 91 ARG A C 1
ATOM 692 O O . ARG A 1 91 ? 3.175 -3.818 13.900 1.00 77.06 91 ARG A O 1
ATOM 699 N N . ALA A 1 92 ? 2.117 -2.229 15.056 1.00 79.56 92 ALA A N 1
ATOM 700 C CA . ALA A 1 92 ? 1.172 -1.866 14.004 1.00 79.56 92 ALA A CA 1
ATOM 701 C C . ALA A 1 92 ? 1.741 -0.776 13.081 1.00 79.56 92 ALA A C 1
ATOM 703 O O . ALA A 1 92 ? 1.102 0.248 12.857 1.00 79.56 92 ALA A O 1
ATOM 704 N N . ILE A 1 93 ? 2.955 -0.981 12.570 1.00 74.94 93 ILE A N 1
ATOM 705 C CA . ILE A 1 93 ? 3.624 -0.057 11.644 1.00 74.94 93 ILE A CA 1
ATOM 706 C C . ILE A 1 93 ? 3.531 -0.571 10.204 1.00 74.94 93 ILE A C 1
ATOM 708 O O . ILE A 1 93 ? 3.369 -1.766 9.962 1.00 74.94 93 ILE A O 1
ATOM 712 N N . GLY A 1 94 ? 3.626 0.336 9.229 1.00 75.06 94 GLY A N 1
ATOM 713 C CA . GLY A 1 94 ? 3.586 -0.026 7.811 1.00 75.06 94 GLY A CA 1
ATOM 714 C C . GLY A 1 94 ? 4.649 -1.072 7.445 1.00 75.06 94 GLY A C 1
ATOM 715 O O . GLY A 1 94 ? 5.832 -0.859 7.689 1.00 75.06 94 GLY A O 1
ATOM 716 N N . GLY A 1 95 ? 4.217 -2.182 6.845 1.00 67.31 95 GLY A N 1
ATOM 717 C CA . GLY A 1 95 ? 5.050 -3.322 6.458 1.00 67.31 95 GLY A CA 1
ATOM 718 C C . GLY A 1 95 ? 5.050 -4.492 7.447 1.00 67.31 95 GLY A C 1
ATOM 719 O O . GLY A 1 95 ? 5.538 -5.561 7.090 1.00 67.31 95 GLY A O 1
ATOM 720 N N . GLU A 1 96 ? 4.483 -4.339 8.646 1.00 75.88 96 GLU A N 1
ATOM 721 C CA . GLU A 1 96 ? 4.460 -5.408 9.653 1.00 75.88 96 GLU A CA 1
ATOM 722 C C . GLU A 1 96 ? 3.252 -6.334 9.515 1.00 75.88 96 GLU A C 1
ATOM 724 O O . GLU A 1 96 ? 2.152 -5.918 9.130 1.00 75.88 96 GLU A O 1
ATOM 729 N N . ALA A 1 97 ? 3.470 -7.603 9.863 1.00 77.25 97 ALA A N 1
ATOM 730 C CA . ALA A 1 97 ? 2.424 -8.613 9.923 1.00 77.25 97 ALA A CA 1
ATOM 731 C C . ALA A 1 97 ? 1.631 -8.507 11.234 1.00 77.25 97 ALA A C 1
ATOM 733 O O . ALA A 1 97 ? 2.207 -8.324 12.307 1.00 77.25 97 ALA A O 1
ATOM 734 N N . VAL A 1 98 ? 0.314 -8.665 11.138 1.00 84.81 98 VAL A N 1
ATOM 735 C CA . VAL A 1 98 ? -0.638 -8.601 12.251 1.00 84.81 98 VAL A CA 1
ATOM 736 C C . VAL A 1 98 ? -1.616 -9.766 12.190 1.00 84.81 98 VAL A C 1
ATOM 738 O O . VAL A 1 98 ? -1.958 -10.252 11.107 1.00 84.81 98 VAL A O 1
ATOM 741 N N . GLU A 1 99 ? -2.084 -10.193 13.356 1.00 87.00 99 GLU A N 1
ATOM 742 C CA . GLU A 1 99 ? -3.088 -11.253 13.491 1.00 87.00 99 GLU A CA 1
ATOM 743 C C . GLU A 1 99 ? -4.494 -10.667 13.653 1.00 87.00 99 GLU A C 1
ATOM 745 O O . GLU A 1 99 ? -4.689 -9.607 14.253 1.00 87.00 99 GLU A O 1
ATOM 750 N N . ALA A 1 100 ? -5.507 -11.374 13.159 1.00 85.88 100 ALA A N 1
ATOM 751 C CA . ALA A 1 100 ? -6.902 -11.030 13.368 1.00 85.88 100 ALA A CA 1
ATOM 752 C C . ALA A 1 100 ? -7.198 -10.910 14.872 1.00 85.88 100 ALA A C 1
ATOM 754 O O . ALA A 1 100 ? -6.946 -11.812 15.669 1.00 85.88 100 ALA A O 1
ATOM 755 N N . GLY A 1 101 ? -7.769 -9.776 15.270 1.00 87.94 101 GLY A N 1
ATOM 756 C CA . GLY A 1 101 ? -8.061 -9.435 16.659 1.00 87.94 101 GLY A CA 1
ATOM 757 C C . GLY A 1 101 ? -6.932 -8.704 17.396 1.00 87.94 101 GLY A C 1
ATOM 758 O O . GLY A 1 101 ? -7.192 -8.181 18.490 1.00 87.94 101 GLY A O 1
ATOM 759 N N . GLU A 1 102 ? -5.727 -8.603 16.820 1.00 91.00 102 GLU A N 1
ATOM 760 C CA . GLU A 1 102 ? -4.612 -7.834 17.387 1.00 91.00 102 GLU A CA 1
ATOM 761 C C . GLU A 1 102 ? -4.979 -6.348 17.485 1.00 91.00 102 GLU A C 1
ATOM 763 O O . GLU A 1 102 ? -5.549 -5.766 16.563 1.00 91.00 102 GLU A O 1
ATOM 768 N N . VAL A 1 103 ? -4.687 -5.717 18.626 1.00 93.12 103 VAL A N 1
ATOM 769 C CA . VAL A 1 103 ? -4.971 -4.289 18.838 1.00 93.12 103 VAL A CA 1
ATOM 770 C C . VAL A 1 103 ? -3.933 -3.467 18.091 1.00 93.12 103 VAL A C 1
ATOM 772 O O . VAL A 1 103 ? -2.753 -3.558 18.403 1.00 93.12 103 VAL A O 1
ATOM 775 N N . LEU A 1 104 ? -4.358 -2.638 17.143 1.00 90.94 104 LEU A N 1
ATOM 776 C CA . LEU A 1 104 ? -3.466 -1.785 16.355 1.00 90.94 104 LEU A CA 1
ATOM 777 C C . LEU A 1 104 ? -3.335 -0.380 16.950 1.00 90.94 104 LEU A C 1
ATOM 779 O O . LEU A 1 104 ? -2.255 0.206 16.942 1.00 90.94 104 LEU A O 1
ATOM 783 N N . ALA A 1 105 ? -4.418 0.150 17.518 1.00 92.06 105 ALA A N 1
ATOM 784 C CA . ALA A 1 105 ? -4.401 1.395 18.278 1.00 92.06 105 ALA A CA 1
ATOM 785 C C . ALA A 1 105 ? -5.490 1.422 19.348 1.00 92.06 105 ALA A C 1
ATOM 787 O O . ALA A 1 105 ? -6.475 0.679 19.301 1.00 92.06 105 ALA A O 1
ATOM 788 N N . ILE A 1 106 ? -5.314 2.337 20.293 1.00 92.69 106 ILE A N 1
ATOM 789 C CA . ILE A 1 106 ? -6.300 2.688 21.305 1.00 92.69 106 ILE A CA 1
ATOM 790 C C . ILE A 1 106 ? -6.758 4.116 21.027 1.00 92.69 106 ILE A C 1
ATOM 792 O O . ILE A 1 106 ? -5.946 5.041 20.919 1.00 92.69 106 ILE A O 1
ATOM 796 N N . LEU A 1 107 ? -8.071 4.287 20.930 1.00 92.56 1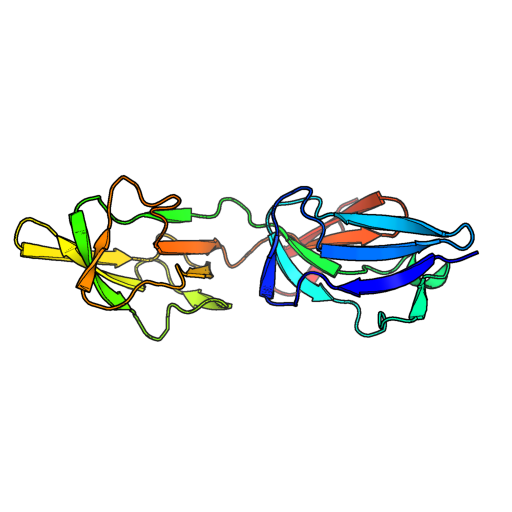07 LEU A N 1
ATOM 797 C CA . LEU A 1 107 ? -8.725 5.582 20.853 1.00 92.56 107 LEU A CA 1
ATOM 798 C C . LEU A 1 107 ? -9.630 5.767 22.068 1.00 92.56 107 LEU A C 1
ATOM 800 O O . LEU A 1 107 ? -10.146 4.807 22.635 1.00 92.56 107 LEU A O 1
ATOM 804 N N . LYS A 1 108 ? -9.834 7.014 22.470 1.00 93.62 108 LYS A N 1
ATOM 805 C CA . LYS A 1 108 ? -10.781 7.399 23.507 1.00 93.62 108 LYS A CA 1
ATOM 806 C C . LYS A 1 108 ? -12.043 7.933 22.850 1.00 93.62 108 LYS A C 1
ATOM 808 O O . LYS A 1 108 ? -11.974 8.849 22.037 1.00 93.62 108 LYS A O 1
ATOM 813 N N . ARG A 1 109 ? -13.190 7.378 23.214 1.00 92.81 109 ARG A N 1
ATOM 814 C CA . ARG A 1 109 ? -14.502 7.818 22.746 1.00 92.81 109 ARG A CA 1
ATOM 815 C C . ARG A 1 109 ? -14.947 9.104 23.450 1.00 92.81 109 ARG A C 1
ATOM 817 O O . ARG A 1 109 ? -14.514 9.363 24.578 1.00 92.81 109 ARG A O 1
ATOM 824 N N . PRO A 1 110 ? -15.860 9.881 22.837 1.00 88.50 110 PRO A N 1
ATOM 825 C CA . PRO A 1 110 ? -16.440 11.073 23.461 1.00 88.50 110 PRO A CA 1
ATOM 826 C C . PRO A 1 110 ? -17.131 10.810 24.809 1.00 88.50 110 PRO A C 1
ATOM 828 O O . PRO A 1 110 ? -17.149 11.683 25.671 1.00 88.50 110 PRO A O 1
ATOM 831 N N . ASP A 1 111 ? -17.674 9.605 25.009 1.00 91.31 111 ASP A N 1
ATOM 832 C CA . ASP A 1 111 ? -18.317 9.169 26.258 1.00 91.31 111 ASP A CA 1
ATOM 833 C C . ASP A 1 111 ? -17.318 8.818 27.381 1.00 91.31 111 ASP A C 1
ATOM 835 O O . ASP A 1 111 ? -17.719 8.492 28.498 1.00 91.31 111 ASP A O 1
ATOM 839 N N . GLY A 1 112 ? -16.014 8.905 27.099 1.00 88.88 112 GLY A N 1
ATOM 840 C CA . GLY A 1 112 ? -14.932 8.568 28.017 1.00 88.88 112 GLY A CA 1
ATOM 841 C C . GLY A 1 112 ? -14.481 7.107 27.962 1.00 88.88 112 GLY A C 1
ATOM 842 O O . GLY A 1 112 ? -13.490 6.782 28.616 1.00 88.88 112 GLY A O 1
ATOM 843 N N . GLY A 1 113 ? -15.150 6.246 27.189 1.00 92.44 113 GLY A N 1
ATOM 844 C CA . GLY A 1 113 ? -14.764 4.850 26.994 1.00 92.44 113 GLY A CA 1
ATOM 845 C C . GLY A 1 113 ? -13.546 4.677 26.083 1.00 92.44 113 GLY A C 1
ATOM 846 O O . GLY A 1 113 ? -13.182 5.567 25.317 1.00 92.44 113 GLY A O 1
ATOM 847 N N . GLU A 1 114 ? -12.919 3.504 26.135 1.00 94.00 114 GLU A N 1
ATOM 848 C CA . GLU A 1 114 ? -11.843 3.136 25.209 1.00 94.00 114 GLU A CA 1
ATOM 849 C C . GLU A 1 114 ? -12.385 2.346 24.015 1.00 94.00 114 GLU A C 1
ATOM 851 O O . GLU A 1 114 ? -13.203 1.433 24.149 1.00 94.00 114 GLU A O 1
ATOM 856 N N . HIS A 1 115 ? -11.883 2.673 22.831 1.00 92.44 115 HIS A N 1
ATOM 857 C CA . HIS A 1 115 ? -12.063 1.917 21.609 1.00 92.44 115 HIS A CA 1
ATOM 858 C C . HIS A 1 115 ? -10.734 1.272 21.225 1.00 92.44 115 HIS A C 1
ATOM 860 O O . HIS A 1 115 ? -9.780 1.938 20.823 1.00 92.44 115 HIS A O 1
ATOM 866 N N . HIS A 1 116 ? -10.673 -0.052 21.354 1.00 93.75 116 HIS A N 1
ATOM 867 C CA . HIS A 1 116 ? -9.529 -0.835 20.896 1.00 93.75 116 HIS A CA 1
ATOM 868 C C . HIS A 1 116 ? -9.744 -1.184 19.433 1.00 93.75 116 HIS A C 1
ATOM 870 O O . HIS A 1 116 ? -10.565 -2.039 19.099 1.00 93.75 116 HIS A O 1
ATOM 876 N N . MET A 1 117 ? -9.011 -0.504 18.565 1.00 90.69 117 MET A N 1
ATOM 877 C CA . MET A 1 117 ? -9.079 -0.702 17.131 1.00 90.69 117 MET A CA 1
ATOM 878 C C . MET A 1 117 ? -8.283 -1.961 16.772 1.00 90.69 117 MET A C 1
ATOM 880 O O . MET A 1 117 ? -7.057 -1.977 16.878 1.00 90.69 117 MET A O 1
ATOM 884 N N . ARG A 1 118 ? -8.989 -3.033 16.397 1.00 92.19 118 ARG A N 1
ATOM 885 C CA . ARG A 1 118 ? -8.414 -4.370 16.182 1.00 92.19 118 ARG A CA 1
ATOM 886 C C . ARG A 1 118 ? -8.312 -4.724 14.707 1.00 92.19 118 ARG A C 1
ATOM 888 O O . ARG A 1 118 ? -9.206 -4.378 13.937 1.00 92.19 118 ARG A O 1
ATOM 895 N N . ALA A 1 119 ? -7.254 -5.441 14.339 1.00 88.38 119 ALA A N 1
ATOM 896 C CA . ALA A 1 119 ? -7.093 -5.994 13.005 1.00 88.38 119 ALA A CA 1
ATOM 897 C C . ALA A 1 119 ? -8.277 -6.929 12.690 1.00 88.38 119 ALA A C 1
ATOM 899 O O . ALA A 1 119 ? -8.567 -7.838 13.467 1.00 88.38 119 ALA A O 1
ATOM 900 N N . PRO A 1 120 ? -8.998 -6.720 11.582 1.00 82.12 120 PRO A N 1
ATOM 901 C CA . PRO A 1 120 ? -10.165 -7.530 11.244 1.00 82.12 120 PRO A CA 1
ATOM 902 C C . PRO A 1 120 ? -9.788 -8.883 10.628 1.00 82.12 120 PRO A C 1
ATOM 904 O O . PRO A 1 120 ? -10.619 -9.787 10.594 1.00 82.12 120 PRO A O 1
ATOM 907 N N . ILE A 1 121 ? -8.560 -9.005 10.120 1.00 82.50 121 ILE A N 1
ATOM 908 C CA . ILE A 1 121 ? -8.032 -10.172 9.411 1.00 82.50 121 ILE A CA 1
ATOM 909 C C . ILE A 1 121 ? -6.544 -10.348 9.725 1.00 82.50 121 ILE A C 1
ATOM 911 O O . ILE A 1 121 ? -5.875 -9.374 10.076 1.00 82.50 121 ILE A O 1
ATOM 915 N N . ASP A 1 122 ? -6.037 -11.564 9.522 1.00 79.25 122 ASP A N 1
ATOM 916 C CA . ASP A 1 122 ? -4.599 -11.826 9.460 1.00 79.25 122 ASP A CA 1
ATOM 917 C C . ASP A 1 122 ? -4.028 -11.145 8.217 1.00 79.25 122 ASP A C 1
ATOM 919 O O . ASP A 1 122 ? -4.572 -11.278 7.111 1.00 79.25 122 ASP A O 1
ATOM 923 N N . GLY A 1 123 ? -2.933 -10.409 8.367 1.00 80.81 123 GLY A N 1
ATOM 924 C CA . GLY A 1 123 ? -2.461 -9.596 7.264 1.00 80.81 123 GLY A CA 1
ATOM 925 C C . GLY A 1 123 ? -1.220 -8.774 7.527 1.00 80.81 123 GLY A C 1
ATOM 926 O O . GLY A 1 123 ? -0.483 -9.002 8.474 1.00 80.81 123 GLY A O 1
ATOM 927 N N . MET A 1 124 ? -0.996 -7.808 6.645 1.00 78.38 124 MET A N 1
ATOM 928 C CA . MET A 1 124 ? 0.062 -6.815 6.741 1.00 78.38 124 MET A CA 1
ATOM 929 C C . MET A 1 124 ? -0.557 -5.425 6.854 1.00 78.38 124 MET A C 1
ATOM 931 O O . MET A 1 124 ? -1.497 -5.098 6.120 1.00 78.38 124 MET A O 1
ATOM 935 N N . VAL A 1 125 ? -0.028 -4.595 7.750 1.00 81.62 125 VAL A N 1
ATOM 936 C CA . VAL A 1 125 ? -0.386 -3.176 7.825 1.00 81.62 125 VAL A CA 1
ATOM 937 C C . VAL A 1 125 ? 0.252 -2.477 6.631 1.00 81.62 125 VAL A C 1
ATOM 939 O O . VAL A 1 125 ? 1.467 -2.387 6.521 1.00 81.62 125 VAL A O 1
ATOM 942 N N . ILE A 1 126 ? -0.562 -1.994 5.702 1.00 72.56 126 ILE A N 1
ATOM 943 C CA . ILE A 1 126 ? -0.089 -1.387 4.443 1.00 72.56 126 ILE A CA 1
ATOM 944 C C . ILE A 1 126 ? -0.185 0.139 4.452 1.00 72.56 126 ILE A C 1
ATOM 946 O O . ILE A 1 126 ? 0.382 0.813 3.596 1.00 72.56 126 ILE A O 1
ATOM 950 N N . LYS A 1 127 ? -0.941 0.690 5.403 1.00 74.31 127 LYS A N 1
ATOM 951 C CA . LYS A 1 127 ? -1.108 2.123 5.603 1.00 74.31 127 LYS A CA 1
ATOM 952 C C . LYS A 1 127 ? -1.358 2.371 7.079 1.00 74.31 127 LYS A C 1
ATOM 954 O O . LYS A 1 127 ? -2.206 1.715 7.680 1.00 74.31 127 LYS A O 1
ATOM 959 N N . GLN A 1 128 ? -0.648 3.351 7.608 1.00 79.00 128 GLN A N 1
ATOM 960 C CA . GLN A 1 128 ? -0.918 3.989 8.883 1.00 79.00 128 GLN A CA 1
ATOM 961 C C . GLN A 1 128 ? -1.020 5.487 8.603 1.00 79.00 128 GLN A C 1
ATOM 963 O O . GLN A 1 128 ? -0.228 6.022 7.824 1.00 79.00 128 GLN A O 1
ATOM 968 N N . HIS A 1 129 ? -2.001 6.165 9.188 1.00 77.88 129 HIS A N 1
ATOM 969 C CA . HIS A 1 129 ? -2.098 7.613 9.054 1.00 77.88 129 HIS A CA 1
ATOM 970 C C . HIS A 1 129 ? -0.879 8.283 9.719 1.00 77.88 129 HIS A C 1
ATOM 972 O O . HIS A 1 129 ? -0.649 8.095 10.914 1.00 77.88 129 HIS A O 1
ATOM 978 N N . ALA A 1 130 ? -0.092 9.033 8.940 1.00 62.00 130 ALA A N 1
ATOM 979 C CA . ALA A 1 130 ? 1.228 9.526 9.349 1.00 62.00 130 ALA A CA 1
ATOM 980 C C . ALA A 1 130 ? 1.181 10.550 10.499 1.00 62.00 130 ALA A C 1
ATOM 982 O O . ALA A 1 130 ? 2.102 10.594 11.308 1.00 62.00 130 ALA A O 1
ATOM 983 N N . ASP A 1 131 ? 0.084 11.304 10.614 1.00 68.00 131 ASP A N 1
ATOM 984 C CA . ASP A 1 131 ? -0.012 12.459 11.524 1.00 68.00 131 ASP A CA 1
ATOM 985 C C . ASP A 1 131 ? -0.829 12.193 12.807 1.00 68.00 131 ASP A C 1
ATOM 987 O O . ASP A 1 131 ? -1.406 13.106 13.402 1.00 68.00 131 ASP A O 1
ATOM 991 N N . LEU A 1 132 ? -0.948 10.931 13.234 1.00 74.81 132 LEU A N 1
ATOM 992 C CA . LEU A 1 132 ? -1.671 10.597 14.466 1.00 74.81 132 LEU A CA 1
ATOM 993 C C . LEU A 1 132 ? -0.763 10.696 15.691 1.00 74.81 132 LEU A C 1
ATOM 995 O O . LEU A 1 132 ? -0.160 9.719 16.133 1.00 74.81 132 LEU A O 1
ATOM 999 N N . GLU A 1 133 ? -0.707 11.892 16.265 1.00 81.06 133 GLU A N 1
ATOM 1000 C CA . GLU A 1 133 ? -0.155 12.114 17.599 1.00 81.06 133 GLU A CA 1
ATOM 1001 C C . GLU A 1 133 ? -1.187 11.803 18.694 1.00 81.06 133 GLU A C 1
ATOM 1003 O O . GLU A 1 133 ? -2.402 11.923 18.507 1.00 81.06 133 GLU A O 1
ATOM 1008 N N . SER A 1 134 ? -0.704 11.386 19.867 1.00 82.38 134 SER A N 1
ATOM 1009 C CA . SER A 1 134 ? -1.567 11.213 21.040 1.00 82.38 134 SER A CA 1
ATOM 1010 C C . SER A 1 134 ? -2.275 12.531 21.364 1.00 82.38 134 SER A C 1
ATOM 1012 O O . SER A 1 134 ? -1.639 13.578 21.458 1.00 82.38 134 SER A O 1
ATOM 1014 N N . GLY A 1 135 ? -3.595 12.485 21.526 1.00 81.62 135 GLY A N 1
ATOM 1015 C CA . GLY A 1 135 ? -4.433 13.668 21.713 1.00 81.62 135 GLY A CA 1
ATOM 1016 C C . GLY A 1 135 ? -5.076 14.198 20.429 1.00 81.62 135 GLY A C 1
ATOM 1017 O O . GLY A 1 135 ? -5.961 15.050 20.523 1.00 81.62 135 GLY A O 1
ATOM 1018 N N . THR A 1 136 ? -4.716 13.684 19.248 1.00 85.62 136 THR A N 1
ATOM 1019 C CA . THR A 1 136 ? -5.381 14.052 17.991 1.00 85.62 136 THR A CA 1
ATOM 1020 C C . THR A 1 136 ? -6.841 13.610 18.008 1.00 85.62 136 THR A C 1
ATOM 1022 O O . THR A 1 136 ? -7.150 12.433 18.196 1.00 85.62 136 THR A O 1
ATOM 1025 N N . VAL A 1 137 ? -7.753 14.561 17.799 1.00 85.69 137 VAL A N 1
ATOM 1026 C CA . VAL A 1 137 ? -9.191 14.296 17.669 1.00 85.69 137 VAL A CA 1
ATOM 1027 C C . VAL A 1 137 ? -9.513 14.012 16.209 1.00 85.69 137 VAL A C 1
ATOM 1029 O O . VAL A 1 137 ? -9.187 14.813 15.332 1.00 85.69 137 VAL A O 1
ATOM 1032 N N . ILE A 1 138 ? -10.183 12.894 15.958 1.00 84.06 138 ILE A N 1
ATOM 1033 C CA . ILE A 1 138 ? -10.668 12.508 14.638 1.00 84.06 138 ILE A CA 1
ATOM 1034 C C . ILE A 1 138 ? -11.867 13.386 14.298 1.00 84.06 138 ILE A C 1
ATOM 1036 O O . ILE A 1 138 ? -12.904 13.335 14.963 1.00 84.06 138 ILE A O 1
ATOM 1040 N N . LYS A 1 139 ? -11.715 14.225 13.278 1.00 79.69 139 LYS A N 1
ATOM 1041 C CA . LYS A 1 139 ? -12.752 15.159 12.836 1.00 79.69 139 LYS A CA 1
ATOM 1042 C C . LYS A 1 139 ? -13.469 14.641 11.592 1.00 79.69 139 LYS A C 1
ATOM 1044 O O . LYS A 1 139 ? -12.891 13.893 10.808 1.00 79.69 139 LYS A O 1
ATOM 1049 N N . ALA A 1 140 ? -14.704 15.096 11.386 1.00 64.50 140 ALA A N 1
ATOM 1050 C CA . ALA A 1 140 ? -15.494 14.769 10.197 1.00 64.50 140 ALA A CA 1
ATOM 1051 C C . ALA A 1 140 ? -14.880 15.303 8.891 1.00 64.50 140 ALA A C 1
ATOM 1053 O O . ALA A 1 140 ? -15.121 14.744 7.825 1.00 64.50 140 ALA A O 1
ATOM 1054 N N . ASP A 1 141 ? -14.122 16.402 8.975 1.00 63.31 141 ASP A N 1
ATOM 1055 C CA . ASP A 1 141 ? -13.492 17.095 7.845 1.00 63.31 141 ASP A CA 1
ATOM 1056 C C . ASP A 1 141 ? -12.116 16.525 7.469 1.00 63.31 141 ASP A C 1
ATOM 1058 O O . ASP A 1 141 ? -11.464 17.022 6.552 1.00 63.31 141 ASP A O 1
ATOM 1062 N N . MET A 1 142 ? -11.676 15.469 8.155 1.00 67.50 142 MET A N 1
ATOM 1063 C CA . MET A 1 142 ? -10.460 14.750 7.812 1.00 67.50 142 MET A CA 1
ATOM 1064 C C . MET A 1 142 ? -10.661 14.040 6.466 1.00 67.50 142 MET A C 1
ATOM 1066 O O . MET A 1 142 ? -11.539 13.189 6.330 1.00 67.50 142 MET A O 1
ATOM 1070 N N . GLU A 1 143 ? -9.842 14.397 5.470 1.00 56.72 143 GLU A N 1
ATOM 1071 C CA . GLU A 1 143 ? -9.973 13.928 4.078 1.00 56.72 143 GLU A CA 1
ATOM 1072 C C . GLU A 1 143 ? -9.933 12.389 3.965 1.00 56.72 143 GLU A C 1
ATOM 1074 O O . GLU A 1 143 ? -10.517 11.808 3.048 1.00 56.72 143 GLU A O 1
ATOM 1079 N N . ASP A 1 144 ? -9.313 11.714 4.942 1.00 64.38 144 ASP A N 1
ATOM 1080 C CA . ASP A 1 144 ? -9.369 10.264 5.111 1.00 64.38 144 ASP A CA 1
ATOM 1081 C C . ASP A 1 144 ? -9.404 9.862 6.605 1.00 64.38 144 ASP A C 1
ATOM 1083 O O . ASP A 1 144 ? -8.369 9.907 7.270 1.00 64.38 144 ASP A O 1
ATOM 1087 N N . PRO A 1 145 ? -10.549 9.405 7.156 1.00 67.12 145 PRO A N 1
ATOM 1088 C CA . PRO A 1 145 ? -10.644 8.935 8.545 1.00 67.12 145 PRO A CA 1
ATOM 1089 C C . PRO A 1 145 ? -10.047 7.528 8.753 1.00 67.12 145 PRO A C 1
ATOM 1091 O O . PRO A 1 145 ? -10.224 6.917 9.812 1.00 67.12 145 PRO A O 1
ATOM 1094 N N . THR A 1 146 ? -9.397 6.961 7.732 1.00 75.88 146 THR A N 1
ATOM 1095 C CA . THR A 1 146 ? -8.733 5.658 7.807 1.00 75.88 146 THR A CA 1
ATOM 1096 C C . THR A 1 146 ? -7.437 5.778 8.601 1.00 75.88 146 THR A C 1
ATOM 1098 O O . THR A 1 146 ? -6.475 6.407 8.164 1.00 75.88 146 THR A O 1
ATOM 1101 N N . ILE A 1 147 ? -7.403 5.121 9.759 1.00 79.31 147 ILE A N 1
ATOM 1102 C CA . ILE A 1 147 ? -6.257 5.103 10.672 1.00 79.31 147 ILE A CA 1
ATOM 1103 C C . ILE A 1 147 ? -5.266 4.015 10.265 1.00 79.31 147 ILE A C 1
ATOM 1105 O O . ILE A 1 147 ? -4.068 4.277 10.164 1.00 79.31 147 ILE A O 1
ATOM 1109 N N . PHE A 1 148 ? -5.785 2.822 9.960 1.00 81.44 148 PHE A N 1
ATOM 1110 C CA . PHE A 1 148 ? -5.011 1.717 9.403 1.00 81.44 148 PHE A CA 1
ATOM 1111 C C . PHE A 1 148 ? -5.691 1.120 8.191 1.00 81.44 148 PHE A C 1
ATOM 1113 O O . PHE A 1 148 ? -6.910 1.187 8.033 1.00 81.44 148 PHE A O 1
ATOM 1120 N N . ALA A 1 149 ? -4.900 0.447 7.374 1.00 77.88 149 ALA A N 1
ATOM 1121 C CA . ALA A 1 149 ? -5.418 -0.454 6.371 1.00 77.88 149 ALA A CA 1
ATOM 1122 C C . ALA A 1 149 ? -4.637 -1.769 6.451 1.00 77.88 149 ALA A C 1
ATOM 1124 O O . ALA A 1 149 ? -3.404 -1.759 6.430 1.00 77.88 149 ALA A O 1
ATOM 1125 N N . VAL A 1 150 ? -5.362 -2.883 6.592 1.00 75.25 150 VAL A N 1
ATOM 1126 C CA . VAL A 1 150 ? -4.781 -4.228 6.696 1.00 75.25 150 VAL A CA 1
ATOM 1127 C C . VAL A 1 150 ? -5.096 -4.998 5.424 1.00 75.25 150 VAL A C 1
ATOM 1129 O O . VAL A 1 150 ? -6.232 -4.988 4.936 1.00 75.25 150 VAL A O 1
ATOM 1132 N N . HIS A 1 151 ? -4.074 -5.645 4.878 1.00 73.69 151 HIS A N 1
ATOM 1133 C CA . HIS A 1 151 ? -4.172 -6.469 3.684 1.00 73.69 151 HIS A CA 1
ATOM 1134 C C . HIS A 1 151 ? -3.953 -7.943 4.029 1.00 73.69 151 HIS A C 1
ATOM 1136 O O . HIS A 1 151 ? -2.992 -8.227 4.740 1.00 73.69 151 HIS A O 1
ATOM 1142 N N . PRO A 1 152 ? -4.752 -8.890 3.508 1.00 70.94 152 PRO A N 1
ATOM 1143 C CA . PRO A 1 152 ? -4.529 -10.310 3.764 1.00 70.94 152 PRO A CA 1
ATOM 1144 C C . PRO A 1 152 ? -3.123 -10.752 3.335 1.00 70.94 152 PRO A C 1
ATOM 1146 O O . PRO A 1 152 ? -2.634 -10.376 2.272 1.00 70.94 152 PRO A O 1
ATOM 1149 N N . ALA A 1 153 ? -2.466 -11.589 4.137 1.00 57.44 153 ALA A N 1
ATOM 1150 C CA . ALA A 1 153 ? -1.099 -12.055 3.870 1.00 57.44 153 ALA A CA 1
ATOM 1151 C C . ALA A 1 153 ? -0.967 -12.969 2.623 1.00 57.44 153 ALA A C 1
ATOM 1153 O O . ALA A 1 153 ? 0.128 -13.423 2.301 1.00 57.44 153 ALA A O 1
ATOM 1154 N N . MET A 1 154 ? -2.060 -13.229 1.895 1.00 48.38 154 MET A N 1
ATOM 1155 C CA . MET A 1 154 ? -2.065 -13.968 0.631 1.00 48.38 154 MET A CA 1
ATOM 1156 C C . MET A 1 154 ? -2.665 -13.102 -0.483 1.00 48.38 154 MET A C 1
ATOM 1158 O O . MET A 1 154 ? -3.828 -12.711 -0.402 1.00 48.38 154 MET A O 1
ATOM 1162 N N . GLY A 1 155 ? -1.894 -12.808 -1.533 1.00 45.66 155 GLY A N 1
ATOM 1163 C CA . GLY A 1 155 ? -2.380 -12.028 -2.673 1.00 45.66 155 GLY A CA 1
ATOM 1164 C C . GLY A 1 155 ? -1.468 -12.107 -3.895 1.00 45.66 155 GLY A C 1
ATOM 1165 O O . GLY A 1 155 ? -0.251 -12.099 -3.769 1.00 45.66 155 GLY A O 1
ATOM 1166 N N . GLU A 1 156 ? -2.091 -12.240 -5.064 1.00 45.09 156 GLU A N 1
ATOM 1167 C CA . GLU A 1 156 ? -1.519 -12.500 -6.393 1.00 45.09 156 GLU A CA 1
ATOM 1168 C C . GLU A 1 156 ? -0.409 -11.523 -6.811 1.00 45.09 156 GLU A C 1
ATOM 1170 O O . GLU A 1 156 ? -0.459 -10.338 -6.507 1.00 45.09 156 GLU A O 1
ATOM 1175 N N . VAL A 1 157 ? 0.582 -11.999 -7.569 1.00 39.75 157 VAL A N 1
ATOM 1176 C CA . VAL 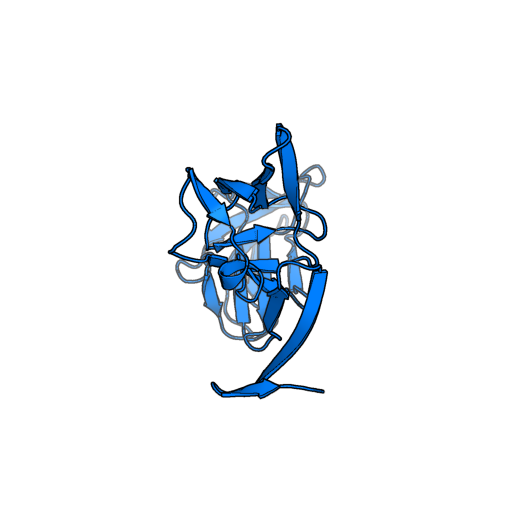A 1 157 ? 1.668 -11.166 -8.108 1.00 39.75 157 VAL A CA 1
ATOM 1177 C C . VAL A 1 157 ? 1.366 -10.841 -9.567 1.00 39.75 157 VAL A C 1
ATOM 1179 O O . VAL A 1 157 ? 1.226 -11.738 -10.400 1.00 39.75 157 VAL A O 1
ATOM 1182 N N . HIS A 1 158 ? 1.285 -9.549 -9.888 1.00 43.81 158 HIS A N 1
ATOM 1183 C CA . HIS A 1 158 ? 1.134 -9.073 -11.261 1.00 43.81 158 HIS A CA 1
ATOM 1184 C C . HIS A 1 158 ? 2.496 -8.617 -11.791 1.00 43.81 158 HIS A C 1
ATOM 1186 O O . HIS A 1 158 ? 3.088 -7.664 -11.284 1.00 43.81 158 HIS A O 1
ATOM 1192 N N . LEU A 1 159 ? 2.993 -9.304 -12.821 1.00 41.31 159 LEU A N 1
ATOM 1193 C CA . LEU A 1 159 ? 4.226 -8.943 -13.522 1.00 41.31 159 LEU A CA 1
ATOM 1194 C C . LEU A 1 159 ? 3.875 -8.107 -14.758 1.00 41.31 159 LEU A C 1
ATOM 1196 O O . LEU A 1 159 ? 3.191 -8.583 -15.665 1.00 41.31 159 LEU A O 1
ATOM 1200 N N . LEU A 1 160 ? 4.355 -6.863 -14.796 1.00 41.72 160 LEU A N 1
ATOM 1201 C CA . LEU A 1 160 ? 4.266 -5.988 -15.967 1.00 41.72 160 LEU A CA 1
ATOM 1202 C C . LEU A 1 160 ? 5.458 -6.247 -16.887 1.00 41.72 160 LEU A C 1
ATOM 1204 O O . LEU A 1 160 ? 6.588 -5.925 -16.525 1.00 41.72 160 LEU A O 1
ATOM 1208 N N . ARG A 1 161 ? 5.216 -6.795 -18.081 1.00 44.28 161 ARG A N 1
ATOM 1209 C CA . ARG A 1 161 ? 6.222 -6.855 -19.153 1.00 44.28 161 ARG A CA 1
ATOM 1210 C C . ARG A 1 161 ? 6.036 -5.679 -20.109 1.00 44.28 161 ARG A C 1
ATOM 1212 O O . ARG A 1 161 ? 4.909 -5.261 -20.374 1.00 44.28 161 ARG A O 1
ATOM 1219 N N . GLY A 1 162 ? 7.141 -5.160 -20.638 1.00 35.75 162 GLY A N 1
ATOM 1220 C CA . GLY A 1 162 ? 7.318 -3.882 -21.344 1.00 35.75 162 GLY A CA 1
ATOM 1221 C C . GLY A 1 162 ? 6.507 -3.635 -22.622 1.00 35.75 162 GLY A C 1
ATOM 1222 O O . GLY A 1 162 ? 6.765 -2.645 -23.293 1.00 35.75 162 GLY A O 1
ATOM 1223 N N . ASN A 1 163 ? 5.523 -4.478 -22.942 1.00 40.06 163 ASN A N 1
ATOM 1224 C CA . ASN A 1 163 ? 4.533 -4.267 -24.004 1.00 40.06 163 ASN A CA 1
ATOM 1225 C C . ASN A 1 163 ? 3.076 -4.297 -23.480 1.00 40.06 163 ASN A C 1
ATOM 1227 O O . ASN A 1 163 ? 2.164 -4.574 -24.253 1.00 40.06 163 ASN A O 1
ATOM 1231 N N . ALA A 1 164 ? 2.842 -4.050 -22.184 1.00 39.59 164 ALA A N 1
ATOM 1232 C CA . ALA A 1 164 ? 1.510 -4.095 -21.558 1.00 39.59 164 ALA A CA 1
ATOM 1233 C C . ALA A 1 164 ? 0.810 -5.474 -21.618 1.00 39.59 164 ALA A C 1
ATOM 1235 O O . ALA A 1 164 ? -0.417 -5.561 -21.59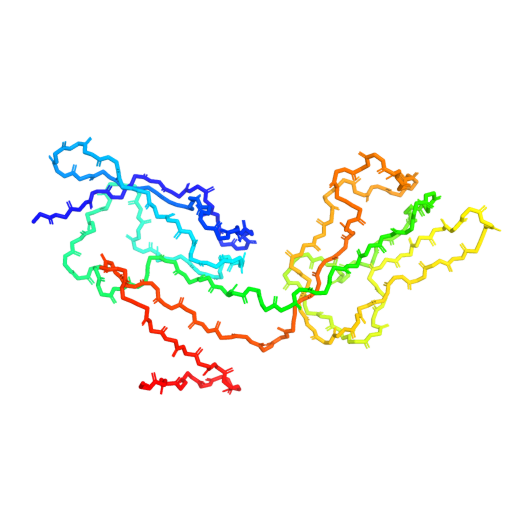4 1.00 39.59 164 ALA A O 1
ATOM 1236 N N . ILE A 1 165 ? 1.581 -6.567 -21.671 1.00 40.62 165 ILE A N 1
ATOM 1237 C CA . ILE A 1 165 ? 1.040 -7.929 -21.547 1.00 40.62 165 ILE A CA 1
ATOM 1238 C C . ILE A 1 165 ? 1.154 -8.355 -20.083 1.00 40.62 165 ILE A C 1
ATOM 1240 O O . ILE A 1 165 ? 2.252 -8.425 -19.525 1.00 40.62 165 ILE A O 1
ATOM 1244 N N . PHE A 1 166 ? -0.003 -8.610 -19.474 1.00 46.22 166 PHE A N 1
ATOM 1245 C CA . PHE A 1 166 ? -0.150 -9.043 -18.089 1.00 46.22 166 PHE A CA 1
ATOM 1246 C C . PHE A 1 166 ? -0.014 -10.560 -17.998 1.00 46.22 166 PHE A C 1
ATOM 1248 O O . PHE A 1 166 ? -0.656 -11.290 -18.751 1.00 46.22 166 PHE A O 1
ATOM 1255 N N . SER A 1 167 ? 0.766 -11.043 -17.038 1.00 41.91 167 SER A N 1
ATOM 1256 C CA . SER A 1 167 ? 0.718 -12.446 -16.625 1.00 41.91 167 SER A CA 1
ATOM 1257 C C . SER A 1 167 ? 0.321 -12.498 -15.154 1.00 41.91 167 SER A C 1
ATOM 1259 O O . SER A 1 167 ? 0.938 -11.838 -14.313 1.00 41.91 167 SER A O 1
ATOM 1261 N N . LYS A 1 168 ? -0.766 -13.220 -14.877 1.00 38.47 168 LYS A N 1
ATOM 1262 C CA . LYS A 1 168 ? -1.384 -13.357 -13.560 1.00 38.47 168 LYS A CA 1
ATOM 1263 C C . LYS A 1 168 ? -0.772 -14.565 -12.849 1.00 38.47 168 LYS A C 1
ATOM 1265 O O . LYS A 1 168 ? -0.831 -15.671 -13.379 1.00 38.47 168 LYS A O 1
ATOM 1270 N N . PHE A 1 169 ? -0.204 -14.365 -11.662 1.00 39.66 169 PHE A N 1
ATOM 1271 C CA . PHE A 1 169 ? 0.337 -15.459 -10.853 1.00 39.66 169 PHE A CA 1
ATOM 1272 C C . PHE A 1 169 ? -0.327 -15.478 -9.482 1.00 39.66 169 PHE A C 1
ATOM 1274 O O . PHE A 1 169 ? -0.320 -14.479 -8.761 1.00 39.66 169 PHE A O 1
ATOM 1281 N N . THR A 1 170 ? -0.855 -16.635 -9.094 1.00 33.97 170 THR A N 1
ATOM 1282 C CA . THR A 1 170 ? -1.277 -16.883 -7.716 1.00 33.97 170 THR A CA 1
ATOM 1283 C C . THR A 1 170 ? -0.093 -17.495 -6.975 1.00 33.97 170 THR A C 1
ATOM 1285 O O . THR A 1 170 ? 0.445 -18.525 -7.384 1.00 33.97 170 THR A O 1
ATOM 1288 N N . VAL A 1 171 ? 0.347 -16.849 -5.894 1.00 34.94 171 VAL A N 1
ATOM 1289 C CA . VAL A 1 171 ? 1.358 -17.416 -4.996 1.00 34.94 171 VAL A CA 1
ATOM 1290 C C . VAL A 1 171 ? 0.621 -18.097 -3.852 1.00 34.94 171 VAL A C 1
ATOM 1292 O O . VAL A 1 171 ? 0.071 -17.431 -2.978 1.00 34.94 171 VAL A O 1
ATOM 1295 N N . GLN A 1 172 ? 0.607 -19.429 -3.860 1.00 28.31 172 GLN A N 1
ATOM 1296 C CA . GLN A 1 172 ? 0.275 -20.226 -2.683 1.00 28.31 172 GLN A CA 1
ATOM 1297 C C . GLN A 1 172 ? 1.589 -20.695 -2.057 1.00 28.31 172 GLN A C 1
ATOM 1299 O O . GLN A 1 172 ? 2.419 -21.322 -2.714 1.00 28.31 172 GLN A O 1
ATOM 1304 N N . THR A 1 173 ? 1.789 -20.362 -0.778 1.00 31.16 173 THR A N 1
ATOM 1305 C CA . THR A 1 173 ? 2.791 -21.008 0.092 1.00 31.16 173 THR A CA 1
ATOM 1306 C C . THR A 1 173 ? 4.215 -21.080 -0.486 1.00 31.16 173 THR A C 1
ATOM 1308 O O . THR A 1 173 ? 4.849 -22.131 -0.462 1.00 31.16 173 THR A O 1
ATOM 1311 N N . GLY A 1 174 ? 4.733 -19.969 -1.023 1.00 28.38 174 GLY A N 1
ATOM 1312 C CA . GLY A 1 174 ? 6.132 -19.883 -1.465 1.00 28.38 174 GLY A CA 1
ATOM 1313 C C . GLY A 1 174 ? 6.452 -20.560 -2.804 1.00 28.38 174 GLY A C 1
ATOM 1314 O O . GLY A 1 174 ? 7.625 -20.654 -3.161 1.00 28.38 174 GLY A O 1
ATOM 1315 N N . GLN A 1 175 ? 5.446 -20.990 -3.572 1.00 27.11 175 GLN A N 1
ATOM 1316 C CA . GLN A 1 175 ? 5.618 -21.399 -4.967 1.00 27.11 175 GLN A CA 1
ATOM 1317 C C . GLN A 1 175 ? 4.759 -20.523 -5.885 1.00 27.11 175 GLN A C 1
ATOM 1319 O O . GLN A 1 175 ? 3.561 -20.345 -5.670 1.00 27.11 175 GLN A O 1
ATOM 1324 N N . ALA A 1 176 ? 5.394 -19.943 -6.906 1.00 30.53 176 ALA A N 1
ATOM 1325 C CA . ALA A 1 176 ? 4.697 -19.219 -7.960 1.00 30.53 176 ALA A CA 1
ATOM 1326 C C . ALA A 1 176 ? 4.101 -20.235 -8.942 1.00 30.53 176 ALA A C 1
ATOM 1328 O O . ALA A 1 176 ? 4.846 -20.972 -9.587 1.00 30.53 176 ALA A O 1
ATOM 1329 N N . VAL A 1 177 ? 2.772 -20.277 -9.055 1.00 35.53 177 VAL A N 1
ATOM 1330 C CA . VAL A 1 177 ? 2.082 -21.092 -10.061 1.00 35.53 177 VAL A CA 1
ATOM 1331 C C . VAL A 1 177 ? 1.607 -20.165 -11.177 1.00 35.53 177 VAL A C 1
ATOM 1333 O O . VAL A 1 177 ? 0.871 -19.206 -10.938 1.00 35.53 177 VAL A O 1
ATOM 1336 N N . GLN A 1 178 ? 2.080 -20.424 -12.396 1.00 35.78 178 GLN A N 1
ATOM 1337 C CA . GLN A 1 178 ? 1.619 -19.748 -13.605 1.00 35.78 178 GLN A CA 1
ATOM 1338 C C . GLN A 1 178 ? 0.221 -20.262 -13.950 1.00 35.78 178 GLN A C 1
ATOM 1340 O O . GLN A 1 178 ? 0.045 -21.469 -14.092 1.00 35.78 178 GLN A O 1
ATOM 1345 N N . MET A 1 179 ? -0.758 -19.366 -14.085 1.00 37.16 179 MET A N 1
ATOM 1346 C CA . MET A 1 179 ? -2.022 -19.714 -14.732 1.00 37.16 179 MET A CA 1
ATOM 1347 C C . MET A 1 179 ? -1.940 -19.310 -16.205 1.00 37.16 179 MET A C 1
ATOM 1349 O O . MET A 1 179 ? -1.565 -18.174 -16.505 1.00 37.16 179 MET A O 1
ATOM 1353 N N . GLU A 1 180 ? -2.203 -20.274 -17.091 1.00 36.97 180 GLU A N 1
ATOM 1354 C CA . GLU A 1 180 ? -2.370 -20.058 -18.537 1.00 36.97 180 GLU A CA 1
ATOM 1355 C C . GLU A 1 180 ? -3.642 -19.262 -18.854 1.00 36.97 180 GLU A C 1
ATOM 1357 O O . GLU A 1 180 ? -4.662 -19.455 -18.149 1.00 36.97 180 GLU A O 1
#

InterPro domains:
  IPR011053 Single hybrid motif [SSF51230] (6-46)

Secondary structure (DSSP, 8-state):
--EEEEEESS-TT-EE-TT-EEEEEE-TTS-EEEEE-SSSEEEEEE-TT--TT-EE-HHHHTS-SEEEEE--S-EEEEPPTT-EEEEE-TT-STT-EE-TT-EEEEEE-TTS-EEEEE-SSSEEEEEE-TT--TT-B--TT-S--EEEEEEES--PEEEEETTTEEEEEEEETTEEEEP-